Protein AF-H8Z7Y2-F1 (afdb_monomer_lite)

Structure (mmCIF, N/CA/C/O backbone):
data_AF-H8Z7Y2-F1
#
_entry.id   AF-H8Z7Y2-F1
#
loop_
_atom_site.group_PDB
_atom_site.id
_atom_site.type_symbol
_atom_site.label_atom_id
_atom_site.label_alt_id
_atom_site.label_comp_id
_atom_site.label_asym_id
_atom_site.label_entity_id
_atom_site.label_seq_id
_atom_site.pdbx_PDB_ins_code
_atom_site.Cartn_x
_atom_site.Cartn_y
_atom_site.Cartn_z
_atom_site.occupancy
_atom_site.B_iso_or_equiv
_atom_site.auth_seq_id
_atom_site.auth_comp_id
_atom_site.auth_asym_id
_atom_site.auth_atom_id
_atom_site.pdbx_PDB_model_num
ATOM 1 N N . MET A 1 1 ? 38.238 16.155 -102.078 1.00 49.25 1 MET A N 1
ATOM 2 C CA . MET A 1 1 ? 39.261 15.113 -101.846 1.00 49.25 1 MET A CA 1
ATOM 3 C C . MET A 1 1 ? 39.463 15.019 -100.338 1.00 49.25 1 MET A C 1
ATOM 5 O O . MET A 1 1 ? 40.164 15.845 -99.777 1.00 49.25 1 MET A O 1
ATOM 9 N N . PHE A 1 2 ? 38.740 14.117 -99.669 1.00 45.50 2 PHE A N 1
ATOM 10 C CA . PHE A 1 2 ? 38.707 14.008 -98.205 1.00 45.50 2 PHE A CA 1
ATOM 11 C C . PHE A 1 2 ? 39.394 12.705 -97.783 1.00 45.50 2 PHE A C 1
ATOM 13 O O . PHE A 1 2 ? 39.017 11.635 -98.253 1.00 45.50 2 PHE A O 1
ATOM 20 N N . ARG A 1 3 ? 40.430 12.803 -96.941 1.00 52.81 3 ARG A N 1
ATOM 21 C CA . ARG A 1 3 ? 41.109 11.659 -96.315 1.00 52.81 3 ARG A CA 1
ATOM 22 C C . ARG A 1 3 ? 40.500 11.440 -94.930 1.00 52.81 3 ARG A C 1
ATOM 24 O O . ARG A 1 3 ? 40.588 12.327 -94.089 1.00 52.81 3 ARG A O 1
ATOM 31 N N . ILE A 1 4 ? 39.888 10.278 -94.707 1.00 48.69 4 ILE A N 1
ATOM 32 C CA . ILE A 1 4 ? 39.391 9.841 -93.396 1.00 48.69 4 ILE A CA 1
ATOM 33 C C . ILE A 1 4 ? 40.452 8.904 -92.807 1.00 48.69 4 ILE A C 1
ATOM 35 O O . ILE A 1 4 ? 40.667 7.810 -93.324 1.00 48.69 4 ILE A O 1
ATOM 39 N N . SER A 1 5 ? 41.142 9.356 -91.758 1.00 62.91 5 SER A N 1
ATOM 40 C CA . SER A 1 5 ? 42.051 8.532 -90.953 1.00 62.91 5 SER A CA 1
ATOM 41 C C . SER A 1 5 ? 41.252 7.761 -89.906 1.00 62.91 5 SER A C 1
ATOM 43 O O . SER A 1 5 ? 40.622 8.364 -89.039 1.00 62.91 5 SER A O 1
ATOM 45 N N . ALA A 1 6 ? 41.302 6.431 -89.969 1.00 49.75 6 ALA A N 1
ATOM 46 C CA . ALA A 1 6 ? 40.778 5.539 -88.942 1.00 49.75 6 ALA A CA 1
ATOM 47 C C . ALA A 1 6 ? 41.812 5.381 -87.816 1.00 49.75 6 ALA A C 1
ATOM 49 O O . ALA A 1 6 ? 42.936 4.943 -88.064 1.00 49.75 6 ALA A O 1
ATOM 50 N N . GLN A 1 7 ? 41.443 5.730 -86.580 1.00 62.16 7 GLN A N 1
ATOM 51 C CA . GLN A 1 7 ? 42.282 5.528 -85.399 1.00 62.16 7 GLN A CA 1
ATOM 52 C C . GLN A 1 7 ? 41.663 4.440 -84.519 1.00 62.16 7 GLN A C 1
ATOM 54 O O . GLN A 1 7 ? 40.632 4.626 -83.879 1.00 62.16 7 GLN A O 1
ATOM 59 N N . ASN A 1 8 ? 42.310 3.279 -84.552 1.00 47.59 8 ASN A N 1
ATOM 60 C CA . ASN A 1 8 ? 41.970 2.065 -83.827 1.00 47.59 8 ASN A CA 1
ATOM 61 C C . ASN A 1 8 ? 42.401 2.226 -82.355 1.00 47.59 8 ASN A C 1
ATOM 63 O O . ASN A 1 8 ? 43.593 2.387 -82.088 1.00 47.59 8 ASN A O 1
ATOM 67 N N . ARG A 1 9 ? 41.463 2.219 -81.400 1.00 57.44 9 ARG A N 1
ATOM 68 C CA . ARG A 1 9 ? 41.777 2.198 -79.959 1.00 57.44 9 ARG A CA 1
ATOM 69 C C . ARG A 1 9 ? 41.389 0.840 -79.371 1.00 57.44 9 ARG A C 1
ATOM 71 O O . ARG A 1 9 ? 40.233 0.451 -79.520 1.00 57.44 9 ARG A O 1
ATOM 78 N N . PRO A 1 10 ? 42.306 0.131 -78.691 1.00 55.41 10 PRO A N 1
ATOM 79 C CA . PRO A 1 10 ? 41.959 -1.097 -77.997 1.00 55.41 10 PRO A CA 1
ATOM 80 C C . PRO A 1 10 ? 41.112 -0.778 -76.762 1.00 55.41 10 PRO A C 1
ATOM 82 O O . PRO A 1 10 ? 41.474 0.034 -75.911 1.00 55.41 10 PRO A O 1
ATOM 85 N N . PHE A 1 11 ? 39.961 -1.436 -76.704 1.00 51.28 11 PHE A N 1
ATOM 86 C CA . PHE A 1 11 ? 39.026 -1.445 -75.592 1.00 51.28 11 PHE A CA 1
ATOM 87 C C . PHE A 1 11 ? 39.619 -2.336 -74.485 1.00 51.28 11 PHE A C 1
ATOM 89 O O . PHE A 1 11 ? 3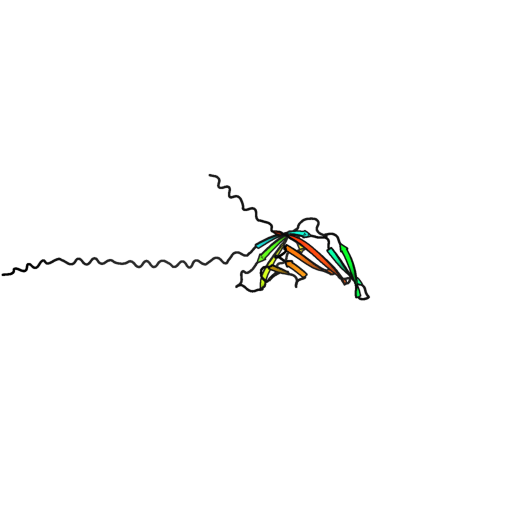9.669 -3.555 -74.640 1.00 51.28 11 PHE A O 1
ATOM 96 N N . MET A 1 12 ? 40.115 -1.756 -73.388 1.00 52.19 12 MET A N 1
ATOM 97 C CA . MET A 1 12 ? 40.429 -2.531 -72.182 1.00 52.19 12 MET A CA 1
ATOM 98 C C . MET A 1 12 ? 39.159 -2.671 -71.338 1.00 52.19 12 MET A C 1
ATOM 100 O O . MET A 1 12 ? 38.700 -1.713 -70.721 1.00 52.19 12 MET A O 1
ATOM 104 N N . LEU A 1 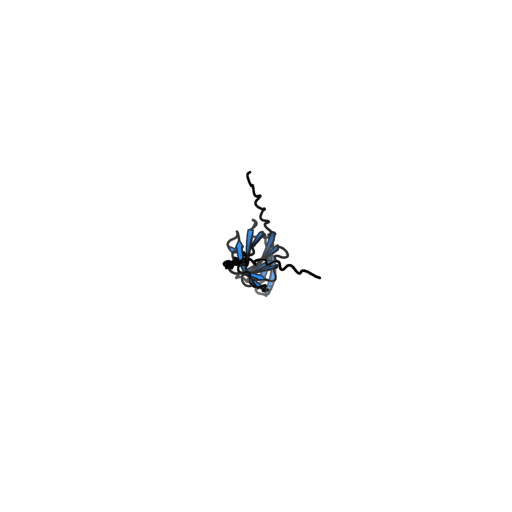13 ? 38.597 -3.879 -71.321 1.00 51.56 13 LEU A N 1
ATOM 105 C CA . LEU A 1 13 ? 37.580 -4.306 -70.364 1.00 51.56 13 LEU A CA 1
ATOM 106 C C . LEU A 1 13 ? 38.255 -4.581 -69.014 1.00 51.56 13 LEU A C 1
ATOM 108 O O . LEU A 1 13 ? 38.925 -5.597 -68.846 1.00 51.56 13 LEU A O 1
ATOM 112 N N . ALA A 1 14 ? 38.069 -3.683 -68.049 1.00 54.72 14 ALA A N 1
ATOM 113 C CA . ALA A 1 14 ? 38.353 -3.972 -66.650 1.00 54.72 14 ALA A CA 1
ATOM 114 C C . ALA A 1 14 ? 37.156 -4.734 -66.055 1.00 54.72 14 ALA A C 1
ATOM 116 O O . ALA A 1 14 ? 36.085 -4.162 -65.859 1.00 54.72 14 ALA A O 1
ATOM 117 N N . LEU A 1 15 ? 37.325 -6.035 -65.792 1.00 50.62 15 LEU A N 1
ATOM 118 C CA . LEU A 1 15 ? 36.392 -6.812 -64.973 1.00 50.62 15 LEU A CA 1
ATOM 119 C C . LEU A 1 15 ? 36.514 -6.342 -63.515 1.00 50.62 15 LEU A C 1
ATOM 121 O O . LEU A 1 15 ? 37.467 -6.690 -62.820 1.00 50.62 15 LEU A O 1
ATOM 125 N N . ALA A 1 16 ? 35.540 -5.568 -63.042 1.00 55.91 16 ALA A N 1
ATOM 126 C CA . ALA A 1 16 ? 35.349 -5.326 -61.618 1.00 55.91 16 ALA A CA 1
ATOM 127 C C . ALA A 1 16 ? 34.604 -6.528 -61.015 1.00 55.91 16 ALA A C 1
ATOM 129 O O . ALA A 1 16 ? 33.389 -6.656 -61.150 1.00 55.91 16 ALA A O 1
ATOM 130 N N . ALA A 1 17 ? 35.342 -7.441 -60.384 1.00 54.22 17 ALA A N 1
ATOM 131 C CA . ALA A 1 17 ? 34.768 -8.519 -59.588 1.00 54.22 17 ALA A CA 1
ATOM 132 C C . ALA A 1 17 ? 34.238 -7.943 -58.262 1.00 54.22 17 ALA A C 1
ATOM 134 O O . ALA A 1 17 ? 34.986 -7.768 -57.301 1.00 54.22 17 ALA A O 1
ATOM 135 N N . SER A 1 18 ? 32.947 -7.610 -58.218 1.00 51.22 18 SER A N 1
ATOM 136 C CA . SER A 1 18 ? 32.255 -7.228 -56.984 1.00 51.22 18 SER A CA 1
ATOM 137 C C . SER A 1 18 ? 32.089 -8.450 -56.076 1.00 51.22 18 SER A C 1
ATOM 139 O O . SER A 1 18 ? 31.196 -9.271 -56.270 1.00 51.22 18 SER A O 1
ATOM 141 N N . LEU A 1 19 ? 32.962 -8.568 -55.074 1.00 50.41 19 LEU A N 1
ATOM 142 C CA . LEU A 1 19 ? 32.786 -9.455 -53.925 1.00 50.41 19 LEU A CA 1
ATOM 143 C C . LEU A 1 19 ? 31.551 -9.007 -53.131 1.00 50.41 19 LEU A C 1
ATOM 145 O O . LEU A 1 19 ? 31.587 -8.005 -52.417 1.00 50.41 19 LEU A O 1
ATOM 149 N N . LEU A 1 20 ? 30.451 -9.750 -53.266 1.00 50.78 20 LEU A N 1
ATOM 150 C CA . LEU A 1 20 ? 29.280 -9.618 -52.407 1.00 50.78 20 LEU A CA 1
ATOM 151 C C . LEU A 1 20 ? 29.652 -10.176 -51.023 1.00 50.78 20 LEU A C 1
ATOM 153 O O . LEU A 1 20 ? 29.639 -11.385 -50.797 1.00 50.78 20 LEU A O 1
ATOM 157 N N . VAL A 1 21 ? 30.055 -9.299 -50.106 1.00 59.44 21 VAL A N 1
ATOM 158 C CA . VAL A 1 21 ? 30.259 -9.663 -48.701 1.00 59.44 21 VAL A CA 1
ATOM 159 C C . VAL A 1 21 ? 28.874 -9.899 -48.098 1.00 59.44 21 VAL A C 1
ATOM 161 O O . VAL A 1 21 ? 28.153 -8.942 -47.825 1.00 59.44 21 VAL A O 1
ATOM 164 N N . LEU A 1 22 ? 28.481 -11.167 -47.916 1.00 52.66 22 LEU A N 1
ATOM 165 C CA . LEU A 1 22 ? 27.362 -11.519 -47.042 1.00 52.66 22 LEU A CA 1
ATOM 166 C C . LEU A 1 22 ? 27.745 -11.090 -45.626 1.00 52.66 22 LEU A C 1
ATOM 168 O O . LEU A 1 22 ? 28.464 -11.798 -44.922 1.00 52.66 22 LEU A O 1
ATOM 172 N N . GLN A 1 23 ? 27.311 -9.898 -45.226 1.00 60.72 23 GLN A N 1
ATOM 173 C CA . GLN A 1 23 ? 27.400 -9.502 -43.833 1.00 60.72 23 GLN A CA 1
ATOM 174 C C . GLN A 1 23 ? 26.443 -10.402 -43.046 1.00 60.72 23 GLN A C 1
ATOM 176 O O . GLN A 1 23 ? 25.271 -10.495 -43.419 1.00 60.72 23 GLN A O 1
ATOM 181 N N . PRO A 1 24 ? 26.911 -11.095 -41.993 1.00 60.41 24 PRO A N 1
ATOM 182 C CA . PRO A 1 24 ? 26.006 -11.777 -41.092 1.00 60.41 24 PRO A CA 1
ATOM 183 C C . PRO A 1 24 ? 25.081 -10.710 -40.512 1.00 60.41 24 PRO A C 1
ATOM 185 O O . PRO A 1 24 ? 25.530 -9.806 -39.808 1.00 60.41 24 PRO A O 1
ATOM 188 N N . THR A 1 25 ? 23.793 -10.787 -40.836 1.00 62.25 25 THR A N 1
ATOM 189 C CA . THR A 1 25 ? 22.760 -10.077 -40.091 1.00 62.25 25 THR A CA 1
ATOM 190 C C . THR A 1 25 ? 22.800 -10.637 -38.682 1.00 62.25 25 THR A C 1
ATOM 192 O O . THR A 1 25 ? 22.209 -11.678 -38.391 1.00 62.25 25 THR A O 1
ATOM 195 N N . ALA A 1 26 ? 23.573 -9.981 -37.820 1.00 61.09 26 ALA A N 1
ATOM 196 C CA . ALA A 1 26 ? 23.428 -10.120 -36.393 1.00 61.09 26 ALA A CA 1
ATOM 197 C C . ALA A 1 26 ? 21.995 -9.681 -36.090 1.00 61.09 26 ALA A C 1
ATOM 199 O O . ALA A 1 26 ? 21.681 -8.492 -36.111 1.00 61.09 26 ALA A O 1
ATOM 200 N N . PHE A 1 27 ? 21.106 -10.652 -35.887 1.00 64.19 27 PHE A N 1
ATOM 201 C CA . PHE A 1 27 ? 19.871 -10.394 -35.175 1.00 64.19 27 PHE A CA 1
ATOM 202 C C . PHE A 1 27 ? 20.316 -9.933 -33.793 1.00 64.19 27 PHE A C 1
ATOM 204 O O . PHE A 1 27 ? 20.772 -10.735 -32.978 1.00 64.19 27 PHE A O 1
ATOM 211 N N . ALA A 1 28 ? 20.302 -8.620 -33.577 1.00 61.78 28 ALA A N 1
ATOM 212 C CA . ALA A 1 28 ? 20.369 -8.076 -32.243 1.00 61.78 28 ALA A CA 1
ATOM 213 C C . ALA A 1 28 ? 19.145 -8.643 -31.526 1.00 61.78 28 ALA A C 1
ATOM 215 O O . ALA A 1 28 ? 18.017 -8.235 -31.795 1.00 61.78 28 ALA A O 1
ATOM 216 N N . THR A 1 29 ? 19.361 -9.662 -30.697 1.00 62.59 29 THR A N 1
ATOM 217 C CA . THR A 1 29 ? 18.367 -10.105 -29.730 1.00 62.59 29 THR A CA 1
ATOM 218 C C . THR A 1 29 ? 18.157 -8.917 -28.808 1.00 62.59 29 THR A C 1
ATOM 220 O O . THR A 1 29 ? 18.983 -8.656 -27.934 1.00 62.59 29 THR A O 1
ATOM 223 N N . GLU A 1 30 ? 17.124 -8.128 -29.087 1.00 63.47 30 GLU A N 1
ATOM 224 C CA . GLU A 1 30 ? 16.741 -7.001 -28.254 1.00 63.47 30 GLU A CA 1
ATOM 225 C C . GLU A 1 30 ? 16.493 -7.561 -26.854 1.00 63.47 30 GLU A C 1
ATOM 227 O O . GLU A 1 30 ? 15.682 -8.474 -26.664 1.00 63.47 30 GLU A O 1
ATOM 232 N N . ALA A 1 31 ? 17.307 -7.123 -25.891 1.00 66.69 31 ALA A N 1
ATOM 233 C CA . ALA A 1 31 ? 17.144 -7.559 -24.517 1.00 66.69 31 ALA A CA 1
ATOM 234 C C . ALA A 1 31 ? 15.727 -7.167 -24.074 1.00 66.69 31 ALA A C 1
ATOM 236 O O . ALA A 1 31 ? 15.290 -6.057 -24.392 1.00 66.69 31 ALA A O 1
ATOM 237 N N . PRO A 1 32 ? 14.998 -8.048 -23.369 1.00 65.56 32 PRO A N 1
ATOM 238 C CA . PRO A 1 32 ? 13.663 -7.712 -22.907 1.00 65.56 32 PRO A CA 1
ATOM 239 C C . PRO A 1 32 ? 13.716 -6.411 -22.090 1.00 65.56 32 PRO A C 1
ATOM 241 O O . PRO A 1 32 ? 14.683 -6.207 -21.344 1.00 65.56 32 PRO A O 1
ATOM 244 N N . PRO A 1 33 ? 12.713 -5.526 -22.226 1.00 69.06 33 PRO A N 1
ATOM 245 C CA . PRO A 1 33 ? 12.705 -4.259 -21.513 1.00 69.06 33 PRO A CA 1
ATOM 246 C C . PRO A 1 33 ? 12.835 -4.496 -20.007 1.00 69.06 33 PRO A C 1
ATOM 248 O O . PRO A 1 33 ? 12.230 -5.413 -19.444 1.00 69.06 33 PRO A O 1
ATOM 251 N N . ALA A 1 34 ? 13.661 -3.676 -19.357 1.00 72.44 34 ALA A N 1
ATOM 252 C CA . ALA A 1 34 ? 13.861 -3.760 -17.919 1.00 72.44 34 ALA A CA 1
ATOM 253 C C . ALA A 1 34 ? 12.532 -3.511 -17.178 1.00 72.44 34 ALA A C 1
ATOM 255 O O . ALA A 1 34 ? 11.730 -2.681 -17.617 1.00 72.44 34 ALA A O 1
ATOM 256 N N . PRO A 1 35 ? 12.287 -4.194 -16.047 1.00 77.81 35 PRO A N 1
ATOM 257 C CA . PRO A 1 35 ? 11.079 -3.978 -15.265 1.00 77.81 35 PRO A CA 1
ATOM 258 C C . PRO A 1 35 ? 11.032 -2.542 -14.733 1.00 77.81 35 PRO A C 1
ATOM 260 O O . PRO A 1 35 ? 12.025 -2.028 -14.215 1.00 77.81 35 PRO A O 1
ATOM 263 N N . THR A 1 36 ? 9.863 -1.905 -14.808 1.00 87.50 36 THR A N 1
ATOM 264 C CA . THR A 1 36 ? 9.625 -0.611 -14.158 1.00 87.50 36 THR A CA 1
ATOM 265 C C . THR A 1 36 ? 9.640 -0.788 -12.643 1.00 87.50 36 THR A C 1
ATOM 267 O O . THR A 1 36 ? 8.982 -1.690 -12.117 1.00 87.50 36 THR A O 1
ATOM 270 N N . ARG A 1 37 ? 10.371 0.079 -11.935 1.00 92.44 37 ARG A N 1
ATOM 271 C CA . ARG A 1 37 ? 10.468 0.078 -10.470 1.00 92.44 37 ARG A CA 1
ATOM 272 C C . ARG A 1 37 ? 10.172 1.477 -9.937 1.00 92.44 37 ARG A C 1
ATOM 274 O O . ARG A 1 37 ? 10.724 2.443 -10.454 1.00 92.44 37 ARG A O 1
ATOM 281 N N . ILE A 1 38 ? 9.325 1.574 -8.917 1.00 93.50 38 ILE A N 1
ATOM 282 C CA . ILE A 1 38 ? 9.048 2.815 -8.180 1.00 93.50 38 ILE A CA 1
ATOM 283 C C . ILE A 1 38 ? 9.341 2.561 -6.709 1.00 93.50 38 ILE A C 1
ATOM 285 O O . ILE A 1 38 ? 8.825 1.597 -6.146 1.00 93.50 38 ILE A O 1
ATOM 289 N N . SER A 1 39 ? 10.135 3.436 -6.100 1.00 96.56 39 SER A N 1
ATOM 290 C CA . SER A 1 39 ? 10.425 3.401 -4.669 1.00 96.56 39 SER A CA 1
ATOM 291 C C . SER A 1 39 ? 9.719 4.554 -3.964 1.00 96.56 39 SER A C 1
ATOM 293 O O . SER A 1 39 ? 9.789 5.695 -4.416 1.00 96.56 39 SER A O 1
ATOM 295 N N . LEU A 1 40 ? 9.051 4.254 -2.856 1.00 97.50 40 LEU A N 1
ATOM 296 C CA . LEU A 1 40 ? 8.297 5.187 -2.027 1.00 97.50 40 LEU A CA 1
ATOM 297 C C . LEU A 1 40 ? 8.771 5.085 -0.572 1.00 97.50 40 LEU A C 1
ATOM 299 O O . LEU A 1 40 ? 9.058 3.990 -0.093 1.00 97.50 40 LEU A O 1
ATOM 303 N N . SER A 1 41 ? 8.817 6.212 0.131 1.00 97.88 41 SER A N 1
ATOM 304 C CA . SER A 1 41 ? 8.946 6.287 1.588 1.00 97.88 41 SER A CA 1
ATOM 305 C C . SER A 1 41 ? 7.591 6.682 2.156 1.00 97.88 41 SER A C 1
ATOM 307 O O . SER A 1 41 ? 7.069 7.728 1.781 1.00 97.88 41 SER A O 1
ATOM 309 N N . CYS A 1 42 ? 6.994 5.849 3.004 1.00 98.31 42 CYS A N 1
ATOM 310 C CA . CYS A 1 42 ? 5.630 6.038 3.481 1.00 98.31 42 CYS A CA 1
ATOM 311 C C . CYS A 1 42 ? 5.562 6.156 5.002 1.00 98.31 42 CYS A C 1
ATOM 313 O O . CYS A 1 42 ? 6.110 5.330 5.726 1.00 98.31 42 CYS A O 1
ATOM 315 N N . VAL A 1 43 ? 4.829 7.155 5.486 1.00 98.25 43 VAL A N 1
ATOM 316 C CA . VAL A 1 43 ? 4.600 7.419 6.910 1.00 98.25 43 VAL A CA 1
ATOM 317 C C . VAL A 1 43 ? 3.138 7.158 7.239 1.00 98.25 43 VAL A C 1
ATOM 319 O O . VAL A 1 43 ? 2.240 7.753 6.630 1.00 98.25 43 VAL A O 1
ATOM 322 N N . GLU A 1 44 ? 2.893 6.280 8.210 1.00 97.88 44 GLU A N 1
ATOM 323 C CA . GLU A 1 44 ? 1.539 5.992 8.675 1.00 97.88 44 GLU A CA 1
ATOM 324 C C . GLU A 1 44 ? 0.908 7.233 9.312 1.00 97.88 44 GLU A C 1
ATOM 326 O O . GLU A 1 44 ? 1.538 7.976 10.063 1.00 97.88 44 GLU A O 1
ATOM 331 N N . GLN A 1 45 ? -0.349 7.478 8.970 1.00 96.75 45 GLN A N 1
ATOM 332 C CA . GLN A 1 45 ? -1.143 8.574 9.503 1.00 96.75 45 GLN A CA 1
ATOM 333 C C . GLN A 1 45 ? -2.076 8.036 10.592 1.00 96.75 45 GLN A C 1
ATOM 335 O O . GLN A 1 45 ? -2.507 6.890 10.486 1.00 96.75 45 GLN A O 1
ATOM 340 N N . PRO A 1 46 ? -2.470 8.850 11.587 1.00 94.62 46 PRO A N 1
ATOM 341 C CA . PRO A 1 46 ? -3.593 8.514 12.456 1.00 94.62 46 PRO A CA 1
ATOM 342 C C . PRO A 1 46 ? -4.851 8.208 11.636 1.00 94.62 46 PRO A C 1
ATOM 344 O O . PRO A 1 46 ? -5.115 8.852 10.608 1.00 94.62 46 PRO A O 1
ATOM 347 N N . THR A 1 47 ? -5.621 7.217 12.077 1.00 92.12 47 THR A N 1
ATOM 348 C CA . THR A 1 47 ? -6.777 6.707 11.331 1.00 92.12 47 THR A CA 1
ATOM 349 C C . THR A 1 47 ? -8.005 6.543 12.217 1.00 92.12 47 THR A C 1
ATOM 351 O O . THR A 1 47 ? -8.035 6.966 13.372 1.00 92.12 47 THR A O 1
ATOM 354 N N . ARG A 1 48 ? -9.068 5.977 11.639 1.00 86.38 48 ARG A N 1
ATOM 355 C CA . ARG A 1 48 ? -10.284 5.616 12.359 1.00 86.38 48 ARG A CA 1
ATOM 356 C C . ARG A 1 48 ? -10.453 4.107 12.312 1.00 86.38 48 ARG A C 1
ATOM 358 O O . ARG A 1 48 ? -10.531 3.531 11.228 1.00 86.38 48 ARG A O 1
ATOM 365 N N . GLN A 1 49 ? -10.577 3.501 13.481 1.00 89.81 49 GLN A N 1
ATOM 366 C CA . GLN A 1 49 ? -11.106 2.155 13.626 1.00 89.81 49 GLN A CA 1
ATOM 367 C C . GLN A 1 49 ? -12.629 2.213 13.563 1.00 89.81 49 GLN A C 1
ATOM 369 O O . GLN A 1 49 ? -13.250 3.125 14.122 1.00 89.81 49 GLN A O 1
ATOM 374 N N . VAL A 1 50 ? -13.216 1.244 12.865 1.00 91.25 50 VAL A N 1
ATOM 375 C CA . VAL A 1 50 ? -14.663 1.083 12.748 1.00 91.25 50 VAL A CA 1
ATOM 376 C C . VAL A 1 50 ? -15.064 -0.179 13.494 1.00 91.25 50 VAL A C 1
ATOM 378 O O . VAL A 1 50 ? -14.552 -1.257 13.198 1.00 91.25 50 VAL A O 1
ATOM 381 N N . SER A 1 51 ? -15.997 -0.045 14.429 1.00 90.75 51 SER A N 1
ATOM 382 C CA . SER A 1 51 ? -16.539 -1.168 15.192 1.00 90.75 51 SER A CA 1
ATOM 383 C C . SER A 1 51 ? -18.030 -1.310 14.928 1.00 90.75 51 SER A C 1
ATOM 385 O O . SER A 1 51 ? -18.755 -0.315 14.853 1.00 90.75 51 SER A O 1
ATOM 387 N N . PHE A 1 52 ? -18.482 -2.555 14.797 1.00 89.56 52 PHE A N 1
ATOM 388 C CA . PHE A 1 52 ? -19.887 -2.898 14.616 1.00 89.56 52 PHE A CA 1
ATOM 389 C C . PHE A 1 52 ? -20.382 -3.602 15.875 1.00 89.56 52 PHE A C 1
ATOM 391 O O . PHE A 1 52 ? -19.808 -4.607 16.291 1.00 89.56 52 PHE A O 1
ATOM 398 N N . ASP A 1 53 ? -21.435 -3.083 16.503 1.00 87.31 53 ASP A N 1
ATOM 399 C CA . ASP A 1 53 ? -22.020 -3.746 17.667 1.00 87.31 53 ASP A CA 1
ATOM 400 C C . ASP A 1 53 ? -22.981 -4.883 17.271 1.00 87.31 53 ASP A C 1
ATOM 402 O O . ASP A 1 53 ? -23.356 -5.060 16.108 1.00 87.31 53 ASP A O 1
ATOM 406 N N . GLY A 1 54 ? -23.426 -5.662 18.262 1.00 85.50 54 GLY A N 1
ATOM 407 C CA . GLY A 1 54 ? -24.380 -6.760 18.057 1.00 85.50 54 GLY A CA 1
ATOM 408 C C . GLY A 1 54 ? -25.776 -6.327 17.582 1.00 85.50 54 GLY A C 1
ATOM 409 O O . GLY A 1 54 ? -26.620 -7.185 17.329 1.00 85.50 54 GLY A O 1
ATOM 410 N N . GLN A 1 55 ? -26.039 -5.022 17.472 1.00 90.25 55 GLN A N 1
ATOM 411 C CA . GLN A 1 55 ? -27.260 -4.438 16.913 1.00 90.25 55 GLN A CA 1
ATOM 412 C C . GLN A 1 55 ? -27.029 -3.837 15.514 1.00 90.25 55 GLN A C 1
ATOM 414 O O . GLN A 1 55 ? -27.967 -3.307 14.918 1.00 90.25 55 GLN A O 1
ATOM 419 N N . GLY A 1 56 ? -25.808 -3.935 14.977 1.00 85.62 56 GLY A N 1
ATOM 420 C CA . GLY A 1 56 ? -25.420 -3.374 13.686 1.00 85.62 56 GLY A CA 1
ATOM 421 C C . GLY A 1 56 ? -25.158 -1.866 13.711 1.00 85.62 56 GLY A C 1
ATOM 422 O O . GLY A 1 56 ? -25.095 -1.254 12.643 1.00 85.62 56 GLY A O 1
ATOM 423 N N . GLN A 1 57 ? -25.020 -1.244 14.887 1.00 91.75 57 GLN A N 1
ATOM 424 C CA . GLN A 1 57 ? -24.602 0.154 14.977 1.00 91.75 57 GLN A CA 1
ATOM 425 C C . GLN A 1 57 ? -23.100 0.275 14.731 1.00 91.75 57 GLN A C 1
ATOM 427 O O . GLN A 1 57 ? -22.313 -0.574 15.147 1.00 91.75 57 GLN A O 1
ATOM 432 N N . VAL A 1 58 ? -22.715 1.364 14.065 1.00 92.38 58 VAL A N 1
ATOM 433 C CA . VAL A 1 58 ? -21.324 1.658 13.714 1.00 92.38 58 VAL A CA 1
ATOM 434 C C . VAL A 1 58 ? -20.774 2.718 14.657 1.00 92.38 58 VAL A C 1
ATOM 436 O O . VAL A 1 58 ? -21.343 3.808 14.759 1.00 92.38 58 VAL A O 1
ATOM 439 N N . SER A 1 59 ? -19.648 2.429 15.302 1.00 92.62 59 SER A N 1
ATOM 440 C CA . SER A 1 59 ? -18.880 3.401 16.077 1.00 92.62 59 SER A CA 1
ATOM 441 C C . SER A 1 59 ? -17.505 3.639 15.451 1.00 92.62 59 SER A C 1
ATOM 443 O O . SER A 1 59 ? -16.980 2.809 14.707 1.00 92.62 59 SER A O 1
ATOM 445 N N . TYR A 1 60 ? -16.948 4.820 15.721 1.00 91.94 60 TYR A N 1
ATOM 446 C CA . TYR A 1 60 ? -15.666 5.260 15.182 1.00 91.94 60 TYR A CA 1
ATOM 447 C C . TYR A 1 60 ? -14.766 5.700 16.326 1.00 91.94 60 TYR A C 1
ATOM 449 O O . TYR A 1 60 ? -15.165 6.551 17.123 1.00 91.94 60 TYR A O 1
ATOM 457 N N . THR A 1 61 ? -13.549 5.170 16.362 1.00 92.00 61 THR A N 1
ATOM 458 C CA . THR A 1 61 ? -12.525 5.571 17.333 1.00 92.00 61 THR A CA 1
ATOM 459 C C . THR A 1 61 ? -11.272 5.997 16.588 1.00 92.00 61 THR A C 1
ATOM 461 O O . THR A 1 61 ? -10.867 5.338 15.633 1.00 92.00 61 THR A O 1
ATOM 464 N N . GLU A 1 62 ? -10.679 7.121 16.981 1.00 92.38 62 GLU A N 1
ATOM 465 C CA . GLU A 1 62 ? -9.397 7.548 16.422 1.00 92.38 62 GLU A CA 1
ATOM 466 C C . GLU A 1 62 ? -8.271 6.693 17.001 1.00 92.38 62 GLU A C 1
ATOM 468 O O . GLU A 1 62 ? -8.201 6.481 18.213 1.00 92.38 62 GLU A O 1
ATOM 473 N N . VAL A 1 63 ? -7.400 6.200 16.125 1.00 92.69 63 VAL A N 1
ATOM 474 C CA . VAL A 1 63 ? -6.264 5.354 16.490 1.00 92.69 63 VAL A CA 1
ATOM 475 C C . VAL A 1 63 ? -4.994 6.017 15.977 1.00 92.69 63 VAL A C 1
ATOM 477 O O . VAL A 1 63 ? -4.943 6.531 14.857 1.00 92.69 63 VAL A O 1
ATOM 480 N N . ALA A 1 64 ? -3.972 6.054 16.829 1.00 94.38 64 ALA A N 1
ATOM 481 C CA . ALA A 1 64 ? -2.662 6.561 16.447 1.00 94.38 64 ALA A CA 1
ATOM 482 C C . ALA A 1 64 ? -2.022 5.662 15.377 1.00 94.38 64 ALA A C 1
ATOM 484 O O . ALA A 1 64 ? -2.373 4.493 15.245 1.00 94.38 64 ALA A O 1
ATOM 485 N N . ALA A 1 65 ? -1.054 6.208 14.641 1.00 94.50 65 ALA A N 1
ATOM 486 C CA . ALA A 1 65 ? -0.233 5.421 13.730 1.00 94.50 65 ALA A CA 1
ATOM 487 C C . ALA A 1 65 ? 0.446 4.261 14.480 1.00 94.50 65 ALA A C 1
ATOM 489 O O . ALA A 1 65 ? 1.088 4.475 15.512 1.00 94.50 65 ALA A O 1
ATOM 490 N N . GLU A 1 66 ? 0.306 3.044 13.958 1.00 93.06 66 GLU A N 1
ATOM 491 C CA . GLU A 1 66 ? 0.933 1.852 14.530 1.00 93.06 66 GLU A CA 1
ATOM 492 C C . GLU A 1 66 ? 2.444 1.845 14.245 1.00 93.06 66 GLU A C 1
ATOM 494 O O . GLU A 1 66 ? 3.264 1.582 15.127 1.00 93.06 66 GLU A O 1
ATOM 499 N N . ASN A 1 67 ? 2.825 2.221 13.025 1.00 91.88 67 ASN A N 1
ATOM 500 C CA . ASN A 1 67 ? 4.202 2.397 12.597 1.00 91.88 67 ASN A CA 1
ATOM 501 C C . ASN A 1 67 ? 4.666 3.840 12.841 1.00 91.88 67 ASN A C 1
ATOM 503 O O . ASN A 1 67 ? 4.188 4.779 12.209 1.00 91.88 67 ASN A O 1
ATOM 507 N N . GLN A 1 68 ? 5.656 4.006 13.721 1.00 91.50 68 GLN A N 1
ATOM 508 C CA . GLN A 1 68 ? 6.250 5.319 14.022 1.00 91.50 68 GLN A CA 1
ATOM 509 C C . GLN A 1 68 ? 7.403 5.697 13.084 1.00 91.50 68 GLN A C 1
ATOM 511 O O . GLN A 1 68 ? 7.750 6.871 12.975 1.00 91.50 68 GLN A O 1
ATOM 516 N N . GLU A 1 69 ? 7.995 4.715 12.404 1.00 95.12 69 GLU A N 1
ATOM 517 C CA . GLU A 1 69 ? 9.079 4.927 11.447 1.00 95.12 69 GLU A CA 1
ATOM 518 C C . GLU A 1 69 ? 8.563 4.835 10.004 1.00 95.12 69 GLU A C 1
ATOM 520 O O . GLU A 1 69 ? 7.672 4.020 9.725 1.00 95.12 69 GLU A O 1
ATOM 525 N N . PRO A 1 70 ? 9.126 5.629 9.071 1.00 96.81 70 PRO A N 1
AT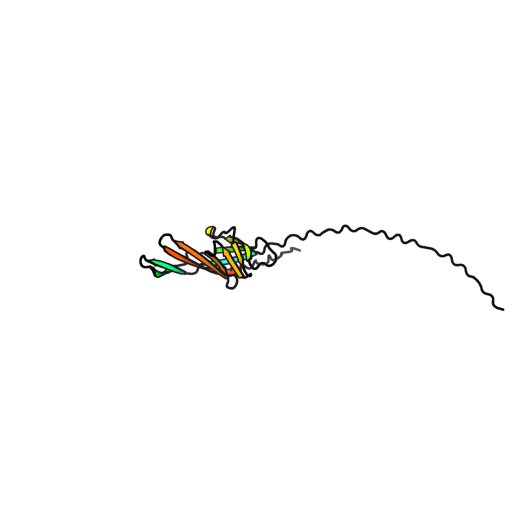OM 526 C CA . PRO A 1 70 ? 8.817 5.493 7.658 1.00 96.81 70 PRO A CA 1
ATOM 527 C C . PRO A 1 70 ? 9.127 4.083 7.145 1.00 96.81 70 PRO A C 1
ATOM 529 O O . PRO A 1 70 ? 10.178 3.508 7.433 1.00 96.81 70 PRO A O 1
ATOM 532 N N . ILE A 1 71 ? 8.225 3.542 6.335 1.00 97.38 71 ILE A N 1
ATOM 533 C CA . ILE A 1 71 ? 8.418 2.279 5.625 1.00 97.38 71 ILE A CA 1
ATOM 534 C C . ILE A 1 71 ? 8.837 2.560 4.183 1.00 97.38 71 ILE A C 1
ATOM 536 O O . ILE A 1 71 ? 8.270 3.421 3.512 1.00 97.38 71 ILE A O 1
ATOM 540 N N . THR A 1 72 ? 9.804 1.809 3.671 1.00 97.75 72 THR A N 1
ATOM 541 C CA . THR A 1 72 ? 10.160 1.869 2.253 1.00 97.75 72 THR A CA 1
ATOM 542 C C . THR A 1 72 ? 9.332 0.839 1.504 1.00 97.75 72 THR A C 1
ATOM 544 O O . THR A 1 72 ? 9.233 -0.309 1.940 1.00 97.75 72 THR A O 1
ATOM 547 N N . LEU A 1 73 ? 8.759 1.230 0.371 1.00 97.25 73 LEU A N 1
ATOM 548 C CA . LEU A 1 73 ? 8.050 0.358 -0.557 1.00 97.25 73 LEU A CA 1
ATOM 549 C C . LEU A 1 73 ? 8.693 0.434 -1.934 1.00 97.25 73 LEU A C 1
ATOM 551 O O . LEU A 1 73 ? 8.879 1.518 -2.467 1.00 97.25 73 LEU A O 1
ATOM 555 N N . THR A 1 74 ? 8.998 -0.716 -2.522 1.00 97.38 74 THR A N 1
ATOM 556 C CA . THR A 1 74 ? 9.421 -0.837 -3.916 1.00 97.38 74 THR A CA 1
ATOM 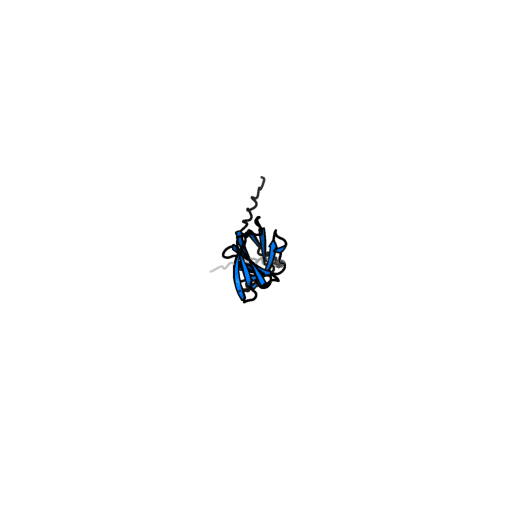557 C C . THR A 1 74 ? 8.363 -1.613 -4.683 1.00 97.38 74 THR A C 1
ATOM 559 O O . THR A 1 74 ? 8.111 -2.787 -4.416 1.00 97.38 74 THR A O 1
ATOM 562 N N . ILE A 1 75 ? 7.753 -0.957 -5.660 1.00 95.81 75 ILE A N 1
ATOM 563 C CA . ILE A 1 75 ? 6.746 -1.530 -6.546 1.00 95.81 75 ILE A CA 1
ATOM 564 C C . ILE A 1 75 ? 7.437 -1.890 -7.854 1.00 95.81 75 ILE A C 1
ATOM 566 O O . ILE A 1 75 ? 8.113 -1.053 -8.451 1.00 95.81 75 ILE A O 1
ATOM 570 N N . ILE A 1 76 ? 7.279 -3.132 -8.304 1.00 94.50 76 ILE A N 1
ATOM 571 C CA . ILE A 1 76 ? 7.987 -3.660 -9.473 1.00 94.50 76 ILE A CA 1
ATOM 572 C C . ILE A 1 76 ? 6.964 -4.224 -10.452 1.00 94.50 76 ILE A C 1
ATOM 574 O O . ILE A 1 76 ? 6.267 -5.181 -10.116 1.00 94.50 76 ILE A O 1
ATOM 578 N N . LYS A 1 77 ? 6.905 -3.679 -11.672 1.00 91.56 77 LYS A N 1
ATOM 579 C CA . LYS A 1 77 ? 6.158 -4.286 -12.785 1.00 91.56 77 LYS A CA 1
ATOM 580 C C . LYS A 1 77 ? 6.901 -5.534 -13.248 1.00 91.56 77 LYS A C 1
ATOM 582 O O . LYS A 1 77 ? 8.046 -5.438 -13.686 1.00 91.56 77 LYS A O 1
ATOM 587 N N . THR A 1 78 ? 6.291 -6.708 -13.107 1.00 86.12 78 THR A N 1
ATOM 588 C CA . THR A 1 78 ? 6.983 -7.995 -13.315 1.00 86.12 78 THR A CA 1
ATOM 589 C C . THR A 1 78 ? 6.933 -8.482 -14.757 1.00 86.12 78 THR A C 1
ATOM 591 O O . THR A 1 78 ? 7.779 -9.278 -15.158 1.00 86.12 78 THR A O 1
ATOM 594 N N . SER A 1 79 ? 5.993 -7.980 -15.555 1.00 79.38 79 SER A N 1
ATOM 595 C CA . SER A 1 79 ? 5.960 -8.202 -16.995 1.00 79.38 79 SER A CA 1
ATOM 596 C C . SER A 1 79 ? 5.556 -6.905 -17.691 1.00 79.38 79 SER A C 1
ATOM 598 O O . SER A 1 79 ? 4.430 -6.448 -17.489 1.00 79.38 79 SER A O 1
ATOM 600 N N . PRO A 1 80 ? 6.442 -6.293 -18.492 1.00 63.75 80 PRO A N 1
ATOM 601 C CA . PRO A 1 80 ? 6.043 -5.273 -19.450 1.00 63.75 80 PRO A CA 1
ATOM 602 C C . PRO A 1 80 ? 5.270 -5.974 -20.579 1.00 63.75 80 PRO A C 1
ATOM 604 O O . PRO A 1 80 ? 5.840 -6.369 -21.593 1.00 63.75 80 PRO A O 1
ATOM 607 N N . GLY A 1 81 ? 3.987 -6.249 -20.345 1.00 58.00 81 GLY A N 1
ATOM 608 C CA . GLY A 1 81 ? 3.081 -6.776 -21.364 1.00 58.00 81 GLY A CA 1
ATOM 609 C C . GLY A 1 81 ? 2.649 -5.682 -22.343 1.00 58.00 81 GLY A C 1
ATOM 610 O O . GLY A 1 81 ? 2.850 -4.497 -22.093 1.00 58.00 81 GLY A O 1
ATOM 611 N N . GLU A 1 82 ? 2.037 -6.066 -23.464 1.00 59.75 82 GLU A N 1
ATOM 612 C CA . GLU A 1 82 ? 1.449 -5.123 -24.425 1.00 59.75 82 GLU A CA 1
ATOM 613 C C . GLU A 1 82 ? 0.339 -4.284 -23.773 1.00 59.75 82 GLU A C 1
ATOM 615 O O . GLU A 1 82 ? -0.793 -4.739 -23.730 1.00 59.75 82 GLU A O 1
ATOM 620 N N . ALA A 1 83 ? 0.649 -3.085 -23.265 1.00 59.47 83 ALA A N 1
ATOM 621 C CA . ALA A 1 83 ? -0.287 -2.002 -22.920 1.00 59.47 83 ALA A CA 1
ATOM 622 C C . ALA A 1 83 ? -1.698 -2.449 -22.468 1.00 59.47 83 ALA A C 1
ATOM 624 O O . ALA A 1 83 ? -2.718 -1.952 -22.955 1.00 59.47 83 ALA A O 1
ATOM 625 N N .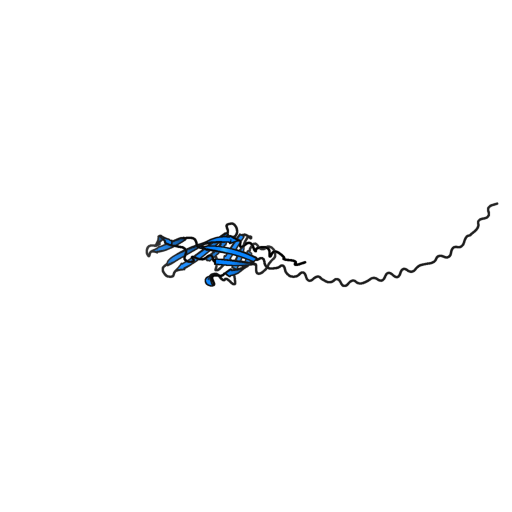 TYR A 1 84 ? -1.778 -3.411 -21.548 1.00 64.50 84 TYR A N 1
ATOM 626 C CA . TYR A 1 84 ? -3.050 -3.815 -20.972 1.00 64.50 84 TYR A CA 1
ATOM 627 C C . TYR A 1 84 ? -3.362 -2.855 -19.830 1.00 64.50 84 TYR A C 1
ATOM 629 O O . TYR A 1 84 ? -2.482 -2.427 -19.090 1.00 64.50 84 TYR A O 1
ATOM 637 N N . ASN A 1 85 ? -4.644 -2.552 -19.623 1.00 81.31 85 ASN A N 1
ATOM 638 C CA . ASN A 1 85 ? -5.085 -1.717 -18.497 1.00 81.31 85 ASN A CA 1
ATOM 639 C C . ASN A 1 85 ? -4.733 -2.310 -17.114 1.00 81.31 85 ASN A C 1
ATOM 641 O O . ASN A 1 85 ? -4.994 -1.662 -16.100 1.00 81.31 85 ASN A O 1
ATOM 645 N N . ILE A 1 86 ? -4.229 -3.547 -17.083 1.00 88.19 86 ILE A N 1
ATOM 646 C CA . ILE A 1 86 ? -3.955 -4.384 -15.921 1.00 88.19 86 ILE A CA 1
ATOM 647 C C . ILE A 1 86 ? -2.651 -5.145 -16.205 1.00 88.19 86 ILE A C 1
ATOM 649 O O . ILE A 1 86 ? -2.595 -5.948 -17.134 1.00 88.19 86 ILE A O 1
ATOM 653 N N . GLU A 1 87 ? -1.623 -4.908 -15.399 1.00 91.44 87 GLU A N 1
ATOM 654 C CA . GLU A 1 87 ? -0.289 -5.499 -15.514 1.00 91.44 87 GLU A CA 1
ATOM 655 C C . GLU A 1 87 ? 0.090 -6.191 -14.194 1.00 91.44 87 GLU A C 1
ATOM 657 O O . GLU A 1 87 ? -0.256 -5.697 -13.118 1.00 91.44 87 GLU A O 1
ATOM 662 N N . PRO A 1 88 ? 0.804 -7.327 -14.224 1.00 93.31 88 PRO A N 1
ATOM 663 C CA . PRO A 1 88 ? 1.263 -7.970 -13.003 1.00 93.31 88 PRO A CA 1
ATOM 664 C C . PRO A 1 88 ? 2.385 -7.155 -12.343 1.00 93.31 88 PRO A C 1
ATOM 666 O O . PRO A 1 88 ? 3.284 -6.619 -13.000 1.00 93.31 88 PRO A O 1
ATOM 669 N N . ALA A 1 89 ? 2.349 -7.096 -11.017 1.00 95.06 89 ALA A N 1
ATOM 670 C CA . ALA A 1 89 ? 3.339 -6.417 -10.200 1.00 95.06 89 ALA A CA 1
ATOM 671 C C . ALA A 1 89 ? 3.695 -7.238 -8.955 1.00 95.06 89 ALA A C 1
ATOM 673 O O . ALA A 1 89 ? 3.032 -8.217 -8.615 1.00 95.06 89 ALA A O 1
ATOM 674 N N . ARG A 1 90 ? 4.751 -6.817 -8.263 1.00 96.81 90 ARG A N 1
ATOM 675 C CA . ARG A 1 90 ? 5.081 -7.260 -6.905 1.00 96.81 90 ARG A CA 1
ATOM 676 C C . ARG A 1 90 ? 5.445 -6.062 -6.035 1.00 96.81 90 ARG A C 1
ATOM 678 O O . ARG A 1 90 ? 5.884 -5.033 -6.553 1.00 96.81 90 ARG A O 1
ATOM 685 N N . ILE A 1 91 ? 5.287 -6.220 -4.728 1.00 98.00 91 ILE A N 1
ATOM 686 C CA . ILE A 1 91 ? 5.583 -5.201 -3.721 1.00 98.00 91 ILE A CA 1
ATOM 687 C C . ILE A 1 91 ? 6.651 -5.754 -2.780 1.00 98.00 91 ILE A C 1
ATOM 689 O O . ILE A 1 91 ? 6.469 -6.803 -2.163 1.00 98.00 91 ILE A O 1
ATOM 693 N N . GLU A 1 92 ? 7.760 -5.038 -2.668 1.00 97.94 92 GLU A N 1
ATOM 694 C CA . GLU A 1 92 ? 8.816 -5.275 -1.685 1.00 97.94 92 GLU A CA 1
ATOM 695 C C . GLU A 1 92 ? 8.796 -4.138 -0.660 1.00 97.94 92 GLU A C 1
ATOM 697 O O . GLU A 1 92 ? 8.571 -2.984 -1.017 1.00 97.94 92 GLU A O 1
ATOM 702 N N . SER A 1 93 ? 9.031 -4.437 0.613 1.00 98.00 93 SER A N 1
ATOM 703 C CA . SER A 1 93 ? 8.980 -3.455 1.690 1.00 98.00 93 SER A CA 1
ATOM 704 C C . SER A 1 93 ? 10.037 -3.697 2.760 1.00 98.00 93 SER A C 1
ATOM 706 O O . SER A 1 93 ? 10.416 -4.840 3.025 1.00 98.00 93 SER A O 1
ATOM 708 N N . SER A 1 94 ? 10.459 -2.621 3.433 1.00 97.56 94 SER A N 1
ATOM 709 C CA . SER A 1 94 ? 11.205 -2.727 4.694 1.00 97.56 94 SER A CA 1
ATOM 710 C C . SER A 1 94 ? 10.364 -3.366 5.808 1.00 97.56 94 SER A C 1
ATOM 712 O O . SER A 1 94 ? 10.908 -4.019 6.697 1.00 97.56 94 SER A O 1
ATOM 714 N N . ALA A 1 95 ? 9.037 -3.235 5.740 1.00 96.81 95 ALA A N 1
ATOM 715 C CA . ALA A 1 95 ? 8.099 -3.893 6.634 1.00 96.81 95 ALA A CA 1
ATOM 716 C C . ALA A 1 95 ? 7.660 -5.243 6.043 1.00 96.81 95 ALA A C 1
ATOM 718 O O . ALA A 1 95 ? 6.872 -5.297 5.101 1.00 96.81 95 ALA A O 1
ATOM 719 N N . ALA A 1 96 ? 8.138 -6.356 6.608 1.00 96.69 96 ALA A N 1
ATOM 720 C CA . ALA A 1 96 ? 7.933 -7.689 6.026 1.00 96.69 96 ALA A CA 1
ATOM 721 C C . ALA A 1 96 ? 6.456 -8.061 5.787 1.00 96.69 96 ALA A C 1
ATOM 723 O O . ALA A 1 96 ? 6.143 -8.762 4.825 1.00 96.69 96 ALA A O 1
ATOM 724 N N . TRP A 1 97 ? 5.547 -7.558 6.627 1.00 94.81 97 TRP A N 1
ATOM 725 C CA . TRP A 1 97 ? 4.104 -7.781 6.521 1.00 94.81 97 TRP A CA 1
ATOM 726 C C . TRP A 1 97 ? 3.453 -7.088 5.307 1.00 94.81 97 TRP A C 1
ATOM 728 O O . TRP A 1 97 ? 2.324 -7.431 4.956 1.00 94.81 97 TRP A O 1
ATOM 738 N N . LEU A 1 98 ? 4.165 -6.188 4.615 1.00 96.94 98 LEU A N 1
ATOM 739 C CA . LEU A 1 98 ? 3.735 -5.543 3.365 1.00 96.94 98 LEU A CA 1
ATOM 740 C C . LEU A 1 98 ? 4.282 -6.193 2.092 1.00 96.94 98 LEU A C 1
ATOM 742 O O . LEU A 1 98 ? 3.871 -5.818 0.995 1.00 96.94 98 LEU A O 1
ATOM 746 N N . ASN A 1 99 ? 5.173 -7.179 2.203 1.00 97.88 99 ASN A N 1
ATOM 747 C CA . ASN A 1 99 ? 5.699 -7.872 1.029 1.00 97.88 99 ASN A CA 1
ATOM 748 C C . ASN A 1 99 ? 4.589 -8.644 0.311 1.00 97.88 99 ASN A C 1
ATOM 750 O O . ASN A 1 99 ? 3.865 -9.422 0.937 1.00 97.88 99 ASN A O 1
ATOM 754 N N . ARG A 1 100 ? 4.474 -8.469 -1.008 1.00 97.88 100 ARG A N 1
ATOM 755 C CA . ARG A 1 100 ? 3.521 -9.190 -1.859 1.00 97.88 100 ARG A CA 1
ATOM 756 C C . ARG A 1 100 ? 4.209 -9.686 -3.115 1.00 97.88 100 ARG A C 1
ATOM 758 O O . ARG A 1 100 ? 4.700 -8.896 -3.916 1.00 97.88 100 ARG A O 1
ATOM 765 N N . ALA A 1 101 ? 4.213 -11.004 -3.291 1.00 96.75 101 ALA A N 1
ATOM 766 C CA . ALA A 1 101 ? 4.704 -11.630 -4.514 1.00 96.75 101 ALA A CA 1
ATOM 767 C C . ALA A 1 101 ? 3.773 -11.366 -5.708 1.00 96.75 101 ALA A C 1
ATOM 769 O O . ALA A 1 101 ? 4.241 -11.315 -6.842 1.00 96.75 101 ALA A O 1
ATOM 770 N N . GLU A 1 102 ? 2.482 -11.171 -5.431 1.00 96.50 102 GLU A N 1
ATOM 771 C CA . GLU A 1 102 ? 1.434 -10.951 -6.422 1.00 96.50 102 GLU A CA 1
ATOM 772 C C . GLU A 1 102 ? 0.682 -9.655 -6.107 1.00 96.50 102 GLU A C 1
ATOM 774 O O . GLU A 1 102 ? 0.098 -9.490 -5.035 1.00 96.50 102 GLU A O 1
ATOM 779 N N . ALA A 1 103 ? 0.716 -8.731 -7.057 1.00 97.19 103 ALA A N 1
ATOM 780 C CA . ALA A 1 103 ? -0.049 -7.499 -7.076 1.00 97.19 103 ALA A CA 1
ATOM 781 C C . ALA A 1 103 ? -0.462 -7.191 -8.520 1.00 97.19 103 ALA A C 1
ATOM 783 O O . ALA A 1 103 ? 0.044 -7.776 -9.482 1.00 97.19 103 ALA A O 1
ATOM 784 N N . VAL A 1 104 ? -1.384 -6.254 -8.674 1.00 95.50 104 VAL A N 1
ATOM 785 C CA . VAL A 1 104 ? -1.911 -5.822 -9.961 1.00 95.50 104 VAL A CA 1
ATOM 786 C C . VAL A 1 104 ? -1.703 -4.328 -10.094 1.00 95.50 104 VAL A C 1
ATOM 788 O O . VAL A 1 104 ? -2.215 -3.559 -9.290 1.00 95.50 104 VAL A O 1
ATOM 791 N N . TRP A 1 105 ? -0.985 -3.915 -11.128 1.00 94.38 105 TRP A N 1
ATOM 792 C CA . TRP A 1 105 ? -0.860 -2.526 -11.531 1.00 94.38 105 TRP A CA 1
ATOM 793 C C . TRP A 1 105 ? -1.940 -2.208 -12.556 1.00 94.38 105 TRP A C 1
ATOM 795 O O . TRP A 1 105 ? -2.003 -2.832 -13.609 1.00 94.38 105 TRP A O 1
ATOM 805 N N . SER A 1 106 ? -2.796 -1.233 -12.281 1.00 92.19 106 SER A N 1
ATOM 806 C CA . SER A 1 106 ? -3.848 -0.815 -13.199 1.00 92.19 106 SER A CA 1
ATOM 807 C C . SER A 1 106 ? -3.709 0.647 -13.598 1.00 92.19 106 SER A C 1
ATOM 809 O O . SER A 1 106 ? -3.310 1.492 -12.794 1.00 92.19 106 SER A O 1
ATOM 811 N N . ARG A 1 107 ? -4.049 0.930 -14.863 1.00 84.12 107 ARG A N 1
ATOM 812 C CA . ARG A 1 107 ? -4.204 2.289 -15.421 1.00 84.12 107 ARG A CA 1
ATOM 813 C C . ARG A 1 107 ? -3.045 3.241 -15.109 1.00 84.12 107 ARG A C 1
ATOM 815 O O . ARG A 1 107 ? -3.272 4.422 -14.882 1.00 84.12 107 ARG A O 1
ATOM 822 N N . GLU A 1 108 ? -1.828 2.712 -15.037 1.00 83.62 108 GLU A N 1
ATOM 823 C CA . GLU A 1 108 ? -0.594 3.431 -14.686 1.00 83.62 108 GLU A CA 1
ATOM 824 C C . GLU A 1 108 ? -0.532 4.028 -13.269 1.00 83.62 108 GLU A C 1
ATOM 826 O O . GLU A 1 108 ? 0.572 4.214 -12.765 1.00 83.62 108 GLU A O 1
ATOM 831 N N . THR A 1 109 ? -1.654 4.240 -12.581 1.00 92.12 109 THR A N 1
ATOM 832 C CA . THR A 1 109 ? -1.703 5.025 -11.341 1.00 92.12 109 THR A CA 1
ATOM 833 C C . THR A 1 109 ? -2.102 4.244 -10.097 1.00 92.12 109 THR A C 1
ATOM 835 O O . THR A 1 109 ? -2.097 4.824 -9.019 1.00 92.12 109 THR A O 1
ATOM 838 N N . GLN A 1 110 ? -2.483 2.972 -10.194 1.00 96.12 110 GLN A N 1
ATOM 839 C CA . GLN A 1 110 ? -2.958 2.218 -9.032 1.00 96.12 110 GLN A CA 1
ATOM 840 C C . GLN A 1 110 ? -2.317 0.840 -8.966 1.00 96.12 110 GLN A C 1
ATOM 842 O O . GLN A 1 110 ? -2.182 0.166 -9.983 1.00 96.12 110 GLN A O 1
ATOM 847 N N . VAL A 1 111 ? -1.965 0.402 -7.760 1.00 97.06 111 VAL A N 1
ATOM 848 C CA . VAL A 1 111 ? -1.486 -0.954 -7.490 1.00 97.06 111 VAL A CA 1
ATOM 849 C C . VAL A 1 111 ? -2.342 -1.568 -6.397 1.00 97.06 111 VAL A C 1
ATOM 851 O O . VAL A 1 111 ? -2.415 -1.022 -5.301 1.00 97.06 111 VAL A O 1
ATOM 854 N N . ASP A 1 112 ? -2.981 -2.697 -6.678 1.00 97.69 112 ASP A N 1
ATOM 855 C CA . ASP A 1 112 ? -3.797 -3.432 -5.714 1.00 97.69 112 ASP A CA 1
ATOM 856 C C . ASP A 1 112 ? -3.174 -4.800 -5.407 1.00 97.69 112 ASP A C 1
ATOM 858 O O . ASP A 1 112 ? -2.620 -5.463 -6.284 1.00 97.69 112 ASP A O 1
ATOM 862 N N . ALA A 1 113 ? -3.311 -5.254 -4.165 1.00 97.62 113 ALA A N 1
ATOM 863 C CA . ALA A 1 113 ? -2.997 -6.614 -3.739 1.00 97.62 113 ALA A CA 1
ATOM 864 C C . ALA A 1 113 ? -4.072 -7.131 -2.771 1.00 97.62 113 ALA A C 1
ATOM 866 O O . ALA A 1 113 ? -4.934 -6.376 -2.309 1.00 97.62 113 ALA A O 1
ATOM 867 N N . ASP A 1 114 ? -4.046 -8.435 -2.483 1.00 96.12 114 ASP A N 1
ATOM 868 C CA . ASP A 1 114 ? -4.952 -9.092 -1.530 1.00 96.12 114 ASP A CA 1
ATOM 869 C C . ASP A 1 114 ? -6.442 -8.804 -1.800 1.00 96.12 114 ASP A C 1
ATOM 871 O O . ASP A 1 114 ? -7.211 -8.509 -0.883 1.00 96.12 114 ASP A O 1
ATOM 875 N N . ASN A 1 115 ? -6.857 -8.847 -3.071 1.00 93.50 115 ASN A N 1
ATOM 876 C CA . ASN A 1 115 ? -8.220 -8.512 -3.511 1.00 93.50 115 ASN A CA 1
ATOM 877 C C . ASN A 1 115 ? -8.656 -7.077 -3.147 1.00 93.50 115 ASN A C 1
ATOM 879 O O . ASN A 1 115 ? -9.811 -6.836 -2.802 1.00 93.50 115 ASN A O 1
ATOM 883 N N . GLY A 1 116 ? -7.726 -6.120 -3.213 1.00 93.38 116 GLY A N 1
ATOM 884 C CA . GLY A 1 116 ? -7.982 -4.703 -2.940 1.00 93.38 116 GLY A CA 1
ATOM 885 C C . GLY A 1 116 ? -7.917 -4.329 -1.460 1.00 93.38 116 GLY A C 1
ATOM 886 O O . GLY A 1 116 ? -8.205 -3.185 -1.114 1.00 93.38 116 GLY A O 1
ATOM 887 N N . ARG A 1 117 ? -7.527 -5.263 -0.580 1.00 95.75 117 ARG A N 1
ATOM 888 C CA . ARG A 1 117 ? -7.256 -4.952 0.830 1.00 95.75 117 ARG A CA 1
ATOM 889 C C . ARG A 1 117 ? -5.998 -4.115 1.008 1.00 95.75 117 ARG A C 1
ATOM 891 O O . ARG A 1 117 ? -5.916 -3.387 1.986 1.00 95.75 117 ARG A O 1
ATOM 898 N N . LEU A 1 118 ? -5.049 -4.206 0.082 1.00 97.88 118 LEU A N 1
ATOM 899 C CA . LEU A 1 118 ? -3.909 -3.306 -0.014 1.00 97.88 118 LEU A CA 1
ATOM 900 C C . LEU A 1 118 ? -4.036 -2.541 -1.327 1.00 97.88 118 LEU A C 1
ATOM 902 O O . LEU A 1 118 ? -4.135 -3.160 -2.387 1.00 97.88 118 LEU A O 1
ATOM 906 N N . ARG A 1 119 ? -4.020 -1.211 -1.257 1.00 98.06 119 ARG A N 1
ATOM 907 C CA . ARG A 1 119 ? -4.046 -0.332 -2.429 1.00 98.06 119 ARG A CA 1
ATOM 908 C C . ARG A 1 119 ? -3.000 0.760 -2.307 1.00 98.06 119 ARG A C 1
ATOM 910 O O . ARG A 1 119 ? -2.940 1.435 -1.287 1.00 98.06 119 ARG A O 1
ATOM 917 N N . ILE A 1 120 ? -2.251 0.987 -3.377 1.00 98.12 120 ILE A N 1
ATOM 918 C CA . ILE A 1 120 ? -1.349 2.123 -3.537 1.00 98.12 120 ILE A CA 1
ATOM 919 C C . ILE A 1 120 ? -1.874 2.970 -4.692 1.00 98.12 120 ILE A C 1
ATOM 921 O O . ILE A 1 120 ? -1.981 2.488 -5.818 1.00 98.12 120 ILE A O 1
ATOM 925 N N . ASP A 1 121 ? -2.208 4.221 -4.408 1.00 97.31 121 ASP A N 1
ATOM 926 C CA . ASP A 1 121 ? -2.565 5.224 -5.403 1.00 97.31 121 ASP A CA 1
ATOM 927 C C . ASP A 1 121 ? -1.335 6.095 -5.685 1.00 97.31 121 ASP A C 1
ATOM 929 O O . ASP A 1 121 ? -0.881 6.878 -4.851 1.00 97.31 121 ASP A O 1
ATOM 933 N N . LEU A 1 122 ? -0.764 5.915 -6.871 1.00 95.62 122 LEU A N 1
ATOM 934 C CA . LEU A 1 122 ? 0.432 6.602 -7.350 1.00 95.62 122 LEU A CA 1
ATOM 935 C C . LEU A 1 122 ? 0.129 8.024 -7.837 1.00 95.62 122 LEU A C 1
ATOM 937 O O . LEU A 1 122 ? 1.056 8.793 -8.069 1.00 95.62 122 LEU A O 1
ATOM 941 N N . SER A 1 123 ? -1.146 8.398 -8.001 1.00 95.31 123 SER A N 1
ATOM 942 C CA . SER A 1 123 ? -1.514 9.760 -8.407 1.00 95.31 123 SER A CA 1
ATOM 943 C C . SER A 1 123 ? -1.408 10.762 -7.254 1.00 95.31 123 SER A C 1
ATOM 945 O O . SER A 1 123 ? -1.119 11.937 -7.474 1.00 95.31 123 SER A O 1
ATOM 947 N N . ASN A 1 124 ? -1.614 10.296 -6.019 1.00 96.56 124 ASN A N 1
ATOM 948 C CA . ASN A 1 124 ? -1.563 11.102 -4.795 1.00 96.56 124 ASN A CA 1
ATOM 949 C C . ASN A 1 124 ? -0.584 10.551 -3.743 1.00 96.56 124 ASN A C 1
ATOM 951 O O . ASN A 1 124 ? -0.515 11.090 -2.636 1.00 96.56 124 ASN A O 1
ATOM 955 N N . ASN A 1 125 ? 0.159 9.500 -4.095 1.00 97.00 125 ASN A N 1
ATOM 956 C CA . ASN A 1 125 ? 1.108 8.795 -3.242 1.00 97.00 125 ASN A CA 1
ATOM 957 C C . ASN A 1 125 ? 0.494 8.401 -1.889 1.00 97.00 125 ASN A C 1
ATOM 959 O O . ASN A 1 125 ? 0.993 8.766 -0.824 1.00 97.00 125 ASN A O 1
ATOM 963 N N . GLN A 1 126 ? -0.619 7.671 -1.923 1.00 98.00 126 GLN A N 1
ATOM 964 C CA . GLN A 1 126 ? -1.268 7.142 -0.724 1.00 98.00 126 GLN A CA 1
ATOM 965 C C . GLN A 1 126 ? -1.268 5.618 -0.745 1.00 98.00 126 GLN A C 1
ATOM 967 O O . GLN A 1 126 ? -1.622 4.998 -1.747 1.00 98.00 126 GLN A O 1
ATOM 972 N N . LEU A 1 127 ? -0.928 5.013 0.390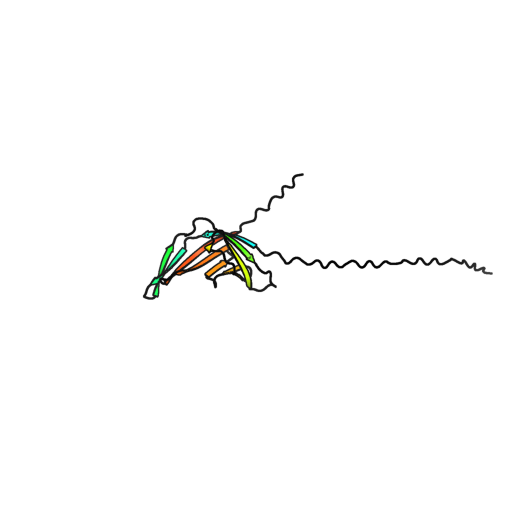 1.00 98.06 127 LEU A N 1
ATOM 973 C CA . LEU A 1 127 ? -1.130 3.588 0.637 1.00 98.06 127 LEU A CA 1
ATOM 974 C C . LEU A 1 127 ? -2.290 3.411 1.616 1.00 98.06 127 LEU A C 1
ATOM 976 O O . LEU A 1 127 ? -2.356 4.068 2.654 1.00 98.06 127 LEU A O 1
ATOM 980 N N . TYR A 1 128 ? -3.173 2.476 1.293 1.00 97.62 128 TYR A N 1
ATOM 981 C CA . TYR A 1 128 ? -4.318 2.080 2.096 1.00 97.62 128 TYR A CA 1
ATOM 982 C C . TYR A 1 128 ? -4.252 0.585 2.379 1.00 97.62 128 TYR A C 1
ATOM 984 O O . TYR A 1 128 ? -4.028 -0.212 1.465 1.00 97.62 128 TYR A O 1
ATOM 992 N N . ILE A 1 129 ? -4.497 0.208 3.631 1.00 96.38 129 ILE A N 1
ATOM 993 C CA . ILE A 1 129 ? -4.639 -1.185 4.054 1.00 96.38 129 ILE A CA 1
ATOM 994 C C . ILE A 1 129 ? -5.966 -1.336 4.794 1.00 96.38 129 ILE A C 1
ATOM 996 O O . ILE A 1 129 ? -6.315 -0.518 5.642 1.00 96.38 129 ILE A O 1
ATOM 1000 N N . THR A 1 130 ? -6.708 -2.385 4.454 1.00 94.88 130 THR A N 1
ATOM 1001 C CA . THR A 1 130 ? -7.957 -2.768 5.111 1.00 94.88 130 THR A CA 1
ATOM 1002 C C . THR A 1 130 ? -7.798 -4.129 5.773 1.00 94.88 130 THR A C 1
ATOM 1004 O O . THR A 1 130 ? -7.546 -5.151 5.120 1.00 94.88 130 THR A O 1
ATOM 1007 N N . GLU A 1 131 ? -7.988 -4.158 7.083 1.00 90.81 131 GLU A N 1
ATOM 1008 C CA . GLU A 1 131 ? -7.901 -5.348 7.918 1.00 90.81 131 GLU A CA 1
ATOM 1009 C C . GLU A 1 131 ? -9.243 -5.600 8.590 1.00 90.81 131 GLU A C 1
ATOM 1011 O O . GLU A 1 131 ? -9.801 -4.718 9.230 1.00 90.81 131 GLU A O 1
ATOM 1016 N N . ALA A 1 132 ? -9.790 -6.797 8.386 1.00 88.50 132 ALA A N 1
ATOM 1017 C CA . ALA A 1 132 ? -10.974 -7.247 9.103 1.00 88.50 132 ALA A CA 1
ATOM 1018 C C . ALA A 1 132 ? -10.522 -8.037 10.332 1.00 88.50 132 ALA A C 1
ATOM 1020 O O . ALA A 1 132 ? -9.684 -8.936 10.214 1.00 88.50 132 ALA A O 1
ATOM 1021 N N . GLU A 1 133 ? -11.085 -7.712 11.488 1.00 86.88 133 GLU A N 1
ATOM 1022 C CA . GLU A 1 133 ? -10.840 -8.400 12.749 1.00 86.88 133 GLU A CA 1
ATOM 1023 C C . GLU A 1 133 ? -11.957 -9.412 13.038 1.00 86.88 133 GLU A C 1
ATOM 1025 O O . GLU A 1 133 ? -13.063 -9.352 12.495 1.00 86.88 133 GLU A O 1
ATOM 1030 N N . ALA A 1 134 ? -11.656 -10.393 13.889 1.00 84.19 134 ALA A N 1
ATOM 1031 C CA . ALA A 1 134 ? -12.559 -11.508 14.172 1.00 84.19 134 ALA A CA 1
ATOM 1032 C C . ALA A 1 134 ? -13.804 -11.109 14.986 1.00 84.19 134 ALA A C 1
ATOM 1034 O O . ALA A 1 134 ? -14.800 -11.830 14.977 1.00 84.19 134 ALA A O 1
ATOM 1035 N N . ASP A 1 135 ? -13.754 -9.985 15.693 1.00 84.94 135 ASP A N 1
ATOM 1036 C CA . ASP A 1 135 ? -14.832 -9.460 16.534 1.00 84.94 135 ASP A CA 1
ATOM 1037 C C . ASP A 1 135 ? -15.794 -8.533 15.776 1.00 84.94 135 ASP A C 1
ATOM 1039 O O . ASP A 1 135 ? -16.676 -7.921 16.376 1.00 84.94 135 ASP A O 1
ATOM 1043 N N . GLY A 1 136 ? -15.652 -8.458 14.451 1.00 82.69 136 GLY A N 1
ATOM 1044 C CA . GLY A 1 136 ? -16.455 -7.585 13.611 1.00 82.69 136 GLY A CA 1
ATOM 1045 C C . GLY A 1 136 ? -15.898 -6.172 13.497 1.00 82.69 136 GLY A C 1
ATOM 1046 O O . GLY A 1 136 ? -16.546 -5.357 12.852 1.00 82.69 136 GLY A O 1
ATOM 1047 N N . ASN A 1 137 ? -14.720 -5.861 14.049 1.00 87.50 137 ASN A N 1
ATOM 1048 C CA . ASN A 1 137 ? -14.060 -4.593 13.748 1.00 87.50 137 ASN A CA 1
ATOM 1049 C C . ASN A 1 137 ? -13.411 -4.611 12.359 1.00 87.50 137 ASN A C 1
ATOM 1051 O O . ASN A 1 137 ? -13.049 -5.655 11.808 1.00 87.50 137 ASN A O 1
ATOM 1055 N N . ALA A 1 138 ? -13.216 -3.416 11.812 1.00 90.38 138 ALA A N 1
ATOM 1056 C CA . ALA A 1 138 ? -12.356 -3.195 10.665 1.00 90.38 138 ALA A CA 1
ATOM 1057 C C . ALA A 1 138 ? -11.364 -2.068 10.961 1.00 90.38 138 ALA A C 1
ATOM 1059 O O . ALA A 1 138 ? -11.742 -0.974 11.400 1.00 90.38 138 ALA A O 1
ATOM 1060 N N . HIS A 1 139 ? -10.094 -2.335 10.674 1.00 90.31 139 HIS A N 1
ATOM 1061 C CA . HIS A 1 139 ? -9.015 -1.372 10.765 1.00 90.31 139 HIS A CA 1
ATOM 1062 C C . HIS A 1 139 ? -8.649 -0.873 9.365 1.00 90.31 139 HIS A C 1
ATOM 1064 O O . HIS A 1 139 ? -8.377 -1.648 8.443 1.00 90.31 139 HIS A O 1
ATOM 1070 N N . PHE A 1 140 ? -8.669 0.448 9.203 1.00 93.50 140 PHE A N 1
ATOM 1071 C CA . PHE A 1 140 ? -8.301 1.121 7.964 1.00 93.50 140 PHE A CA 1
ATOM 1072 C C . PHE A 1 140 ? -7.029 1.909 8.210 1.00 93.50 140 PHE A C 1
ATOM 1074 O O . PHE A 1 140 ? -7.056 2.959 8.849 1.00 93.50 140 PHE A O 1
ATOM 1081 N N . ARG A 1 141 ? -5.912 1.411 7.694 1.00 94.88 141 ARG A N 1
ATOM 1082 C CA . ARG A 1 141 ? -4.611 2.060 7.831 1.00 94.88 141 ARG A CA 1
ATOM 1083 C C . ARG A 1 141 ? -4.332 2.898 6.592 1.00 94.88 141 ARG A C 1
ATOM 1085 O O . ARG A 1 141 ? -4.632 2.478 5.471 1.00 94.88 141 ARG A O 1
ATOM 1092 N N . ARG A 1 142 ? -3.777 4.093 6.784 1.00 96.88 142 ARG A N 1
ATOM 1093 C CA . ARG A 1 142 ? -3.441 5.023 5.700 1.00 96.88 142 ARG A CA 1
ATOM 1094 C C . ARG A 1 142 ? -2.027 5.528 5.887 1.00 96.88 142 ARG A C 1
ATOM 1096 O O . ARG A 1 142 ? -1.667 5.964 6.975 1.00 96.88 142 ARG A O 1
ATOM 1103 N N . PHE A 1 143 ? -1.274 5.557 4.802 1.00 98.12 143 PHE A N 1
ATOM 1104 C CA . PHE A 1 143 ? 0.085 6.058 4.782 1.00 98.12 143 PHE A CA 1
ATOM 1105 C C . PHE A 1 143 ? 0.203 7.138 3.719 1.00 98.12 143 PHE A C 1
ATOM 1107 O O . PHE A 1 143 ? -0.282 6.975 2.598 1.00 98.12 143 PHE A O 1
ATOM 1114 N N . HIS A 1 144 ? 0.876 8.224 4.080 1.00 98.06 144 HIS A N 1
ATOM 1115 C CA . HIS A 1 144 ? 1.309 9.226 3.122 1.00 98.06 144 HIS A CA 1
ATOM 1116 C C . HIS A 1 144 ? 2.692 8.844 2.607 1.00 98.06 144 HIS A C 1
ATOM 1118 O O . HIS A 1 144 ? 3.585 8.596 3.415 1.00 98.06 144 HIS A O 1
ATOM 1124 N N . CYS A 1 145 ? 2.854 8.774 1.291 1.00 98.00 145 CYS A N 1
ATOM 1125 C CA . CYS A 1 145 ? 4.084 8.352 0.646 1.00 98.00 145 CYS A CA 1
ATOM 1126 C C . CYS A 1 145 ? 4.738 9.489 -0.140 1.00 98.00 145 CYS A C 1
ATOM 1128 O O . CYS A 1 145 ? 4.066 10.351 -0.703 1.00 98.00 145 CYS A O 1
ATOM 1130 N N . GLU A 1 146 ? 6.058 9.423 -0.259 1.00 97.31 146 GLU A N 1
ATOM 1131 C CA . GLU A 1 146 ? 6.861 10.304 -1.100 1.00 97.31 146 GLU A CA 1
ATOM 1132 C C . GLU A 1 146 ? 7.793 9.465 -1.989 1.00 97.31 146 GLU A C 1
ATOM 1134 O O . GLU A 1 146 ? 8.345 8.466 -1.514 1.00 97.31 146 GLU A O 1
ATOM 1139 N N . PRO A 1 147 ? 7.984 9.822 -3.274 1.00 95.75 147 PRO A N 1
ATOM 1140 C CA . PRO A 1 147 ? 8.954 9.152 -4.130 1.00 95.75 147 PRO A CA 1
ATOM 1141 C C . PRO A 1 147 ? 10.369 9.238 -3.559 1.00 95.75 147 PRO A C 1
ATOM 1143 O O . PRO A 1 147 ? 10.855 10.319 -3.230 1.00 95.75 147 PRO A O 1
ATOM 1146 N N . VAL A 1 148 ? 11.060 8.102 -3.505 1.00 94.25 148 VAL A N 1
ATOM 1147 C CA . VAL A 1 148 ? 12.491 8.072 -3.205 1.00 94.25 148 VAL A CA 1
ATOM 1148 C C . VAL A 1 148 ? 13.220 8.371 -4.507 1.00 94.25 148 VAL A C 1
ATOM 1150 O O . VAL A 1 148 ? 13.373 7.496 -5.361 1.00 94.25 148 VAL A O 1
ATOM 1153 N N . VAL A 1 149 ? 13.629 9.626 -4.685 1.00 84.38 149 VAL A N 1
ATOM 1154 C CA . VAL A 1 149 ? 14.499 10.008 -5.798 1.00 84.38 149 VAL A CA 1
ATOM 1155 C C . VAL A 1 149 ? 15.822 9.287 -5.581 1.00 84.38 149 VAL A C 1
ATOM 1157 O O . VAL A 1 149 ? 16.483 9.491 -4.564 1.00 84.38 149 VAL A O 1
ATOM 1160 N N . ALA A 1 150 ? 16.182 8.387 -6.496 1.00 66.25 150 ALA A N 1
ATOM 1161 C CA . ALA A 1 150 ? 17.521 7.828 -6.497 1.00 66.25 150 ALA A CA 1
ATOM 1162 C C . ALA A 1 150 ? 18.471 8.999 -6.748 1.00 66.25 150 ALA A C 1
ATOM 1164 O O . ALA A 1 150 ? 18.450 9.560 -7.843 1.00 66.25 150 ALA A O 1
ATOM 1165 N N . ASP A 1 151 ? 19.244 9.394 -5.732 1.00 53.34 151 ASP A N 1
ATOM 1166 C CA . ASP A 1 151 ? 20.348 10.327 -5.923 1.00 53.34 151 ASP A CA 1
ATOM 1167 C C . ASP A 1 151 ? 21.175 9.783 -7.085 1.00 53.34 151 ASP A C 1
ATOM 1169 O O . ASP A 1 151 ? 21.716 8.673 -7.006 1.00 53.34 151 ASP A O 1
ATOM 1173 N N . GLU A 1 152 ? 21.187 10.512 -8.204 1.00 50.50 152 GLU A N 1
ATOM 1174 C CA . GLU A 1 152 ? 22.006 10.159 -9.351 1.00 50.50 152 GLU A CA 1
ATOM 1175 C C . GLU A 1 152 ? 23.427 10.006 -8.825 1.00 50.50 152 GLU A C 1
ATOM 1177 O O . GLU A 1 152 ? 24.037 10.975 -8.365 1.00 50.50 152 GLU A O 1
ATOM 1182 N N . ALA A 1 153 ? 23.920 8.765 -8.817 1.00 49.41 153 ALA A N 1
ATOM 1183 C CA . ALA A 1 153 ? 25.264 8.447 -8.388 1.00 49.41 153 ALA A CA 1
ATOM 1184 C C . ALA A 1 153 ? 26.204 9.357 -9.176 1.00 49.41 153 ALA A C 1
ATOM 1186 O O . ALA A 1 153 ? 26.391 9.187 -10.381 1.00 49.41 153 ALA A O 1
ATOM 1187 N N . THR A 1 154 ? 26.737 10.369 -8.498 1.00 47.44 154 THR A N 1
ATOM 1188 C CA . THR A 1 154 ? 27.641 11.347 -9.080 1.00 47.44 154 THR A CA 1
ATOM 1189 C C . THR A 1 154 ? 28.861 10.561 -9.522 1.00 47.44 154 THR A C 1
ATOM 1191 O O . THR A 1 154 ? 29.674 10.123 -8.707 1.00 47.44 154 THR A O 1
ATOM 1194 N N . GLY A 1 155 ? 28.937 10.307 -10.829 1.00 48.50 155 GLY A N 1
ATOM 1195 C CA . GLY A 1 155 ? 30.039 9.623 -11.478 1.00 48.50 155 GLY A CA 1
ATOM 1196 C C . GLY A 1 155 ? 31.323 10.397 -11.230 1.00 48.50 155 GLY A C 1
ATOM 1197 O O . GLY A 1 155 ? 31.690 11.280 -12.003 1.00 48.50 155 GLY A O 1
ATOM 1198 N N . THR A 1 156 ? 32.016 10.059 -10.145 1.00 47.84 156 THR A N 1
ATOM 1199 C CA . THR A 1 156 ? 33.394 10.478 -9.910 1.00 47.84 156 THR A CA 1
ATOM 1200 C C . THR A 1 156 ? 34.250 9.693 -10.888 1.00 47.84 156 THR A C 1
ATOM 1202 O O . THR A 1 156 ? 34.759 8.613 -10.599 1.00 47.84 156 THR A O 1
ATOM 1205 N N . THR A 1 157 ? 34.351 10.232 -12.097 1.00 49.69 157 THR A N 1
ATOM 1206 C CA . THR A 1 157 ? 35.380 9.840 -13.048 1.00 49.69 157 THR A CA 1
ATOM 1207 C C . THR A 1 157 ? 36.650 10.525 -12.561 1.00 49.69 157 THR A C 1
ATOM 1209 O O . THR A 1 157 ? 36.842 11.716 -12.794 1.00 49.69 157 THR A O 1
ATOM 1212 N N . ALA A 1 158 ? 37.466 9.808 -11.792 1.00 53.66 158 ALA A N 1
ATOM 1213 C CA . ALA A 1 158 ? 38.818 10.257 -11.492 1.00 53.66 158 ALA A CA 1
ATOM 1214 C C . ALA A 1 158 ? 39.603 10.304 -12.815 1.00 53.66 158 ALA A C 1
ATOM 1216 O O . ALA A 1 158 ? 39.694 9.287 -13.507 1.00 53.66 158 ALA A O 1
ATOM 1217 N N . GLN A 1 159 ? 40.082 11.497 -13.178 1.00 55.44 159 GLN A N 1
ATOM 1218 C CA . GLN A 1 159 ? 41.105 11.705 -14.208 1.00 55.44 159 GLN A CA 1
ATOM 1219 C C . GLN A 1 159 ? 42.494 11.481 -13.619 1.00 55.44 159 GLN A C 1
ATOM 1221 O O . GLN A 1 159 ? 42.685 11.830 -12.430 1.00 55.44 159 GLN A O 1
#

Foldseek 3Di:
DDDDDDDDDDDDDDDDPDDPPPDPPPPPPPDADAKDKWKKWKDWQWDWKWAQDPVRDIDIDIDGGPDHGTKMKMKTQPDPDDPDQKGWIWIDIPPPVRGGPTWIDGPVAWIADPNRQWIAGNVQGKIWHWDADPNRMIDIIIIHIDTDPDPPPPPPPPD

pLDDT: mean 82.0, std 17.9, range [45.5, 98.31]

Secondary structure (DSSP, 8-state):
-----------------------------PPPPPPPEEEEEEEEEPEEEEEE-TT--EEEEEE--S--SPEEEEEEES---SS-SEEEEEEEESSGGG-EEEEEEETTTEEEEGGGTEEEETTTTEEEEEEE-TTS-EEEEEEEEEE------------

Organism: NCBI:txid631362

Radius of gyration: 33.88 Å; chains: 1; bounding box: 70×27×120 Å

Sequence (159 aa):
MFRISAQNRPFMLALAASLLVLQPTAFATEAPPAPTRISLSCVEQPTRQVSFDGQGQVSYTEVAAENQEPITLTIIKTSPGEAYNIEPARIESSAAWLNRAEAVWSRETQVDADNGRLRIDLSNNQLYITEAEADGNAHFRRFHCEPVVADEATGTTAQ